Protein AF-A0A522C0I6-F1 (afdb_monomer_lite)

Sequence (60 aa):
AIYMREAGIEHVWQLEGGILQYFEDAGGRHYHGNCFVFDERRTLDDTLSAQPEGQHKLPE

Secondary structure (DSSP, 8-state):
-HHHHHTT-SS----TTHHHHHHHHHTTTT--S-EE-SSTT-EE-TTS-B--TT------

Structure (mmCIF, N/CA/C/O backbone):
data_AF-A0A522C0I6-F1
#
_entry.id   AF-A0A522C0I6-F1
#
loop_
_atom_site.group_PDB
_atom_site.id
_atom_site.type_symbol
_atom_site.label_atom_id
_atom_site.label_alt_id
_atom_site.label_comp_id
_atom_site.label_asym_id
_atom_site.label_entity_id
_atom_site.label_seq_id
_atom_site.pdbx_PDB_ins_code
_atom_site.Cartn_x
_atom_site.Cartn_y
_atom_site.Cartn_z
_atom_site.occupancy
_atom_site.B_iso_or_equiv
_atom_site.auth_seq_id
_atom_site.auth_comp_id
_atom_site.auth_asym_id
_atom_site.auth_atom_id
_atom_site.pdbx_PDB_model_num
ATOM 1 N N . ALA A 1 1 ? -12.458 -0.472 5.910 1.00 89.06 1 ALA A N 1
ATOM 2 C CA . ALA A 1 1 ? -12.689 -1.208 7.175 1.00 89.06 1 ALA A CA 1
ATOM 3 C C . ALA A 1 1 ? -13.564 -0.448 8.175 1.00 89.06 1 ALA A C 1
ATOM 5 O O . ALA A 1 1 ? -14.449 -1.064 8.750 1.00 89.06 1 ALA A O 1
ATOM 6 N N . ILE A 1 2 ? -13.351 0.860 8.377 1.00 93.19 2 ILE A N 1
ATOM 7 C CA . ILE A 1 2 ? -14.032 1.670 9.411 1.00 93.19 2 ILE A CA 1
ATOM 8 C C . ILE A 1 2 ? -15.561 1.532 9.374 1.00 93.19 2 ILE A C 1
ATOM 10 O O . ILE A 1 2 ? -16.136 1.054 10.343 1.00 93.19 2 ILE A O 1
ATOM 14 N N . TYR A 1 3 ? -16.189 1.819 8.230 1.00 96.69 3 TYR A N 1
ATOM 15 C CA . TYR A 1 3 ? -17.646 1.707 8.071 1.00 96.69 3 TYR A CA 1
ATOM 16 C C . TYR A 1 3 ? -18.200 0.323 8.457 1.00 96.69 3 TYR A C 1
ATOM 18 O O . TYR A 1 3 ? -19.205 0.210 9.147 1.00 96.69 3 TYR A O 1
ATOM 26 N N . MET A 1 4 ? -17.518 -0.754 8.054 1.00 97.12 4 MET A N 1
ATOM 27 C CA . MET A 1 4 ? -17.941 -2.122 8.380 1.00 97.12 4 MET A CA 1
ATOM 28 C C . MET A 1 4 ? -17.813 -2.437 9.877 1.00 97.12 4 MET A C 1
ATOM 30 O O . MET A 1 4 ? -18.638 -3.163 10.421 1.00 97.12 4 MET A O 1
ATOM 34 N N . ARG A 1 5 ? -16.801 -1.876 10.551 1.00 95.25 5 ARG A N 1
ATOM 35 C CA . ARG A 1 5 ? -16.645 -2.001 12.008 1.00 95.25 5 ARG A CA 1
ATOM 36 C C . ARG A 1 5 ? -17.762 -1.262 12.743 1.00 95.25 5 ARG A C 1
ATOM 38 O O . ARG A 1 5 ? -18.316 -1.801 13.691 1.00 95.25 5 ARG A O 1
ATOM 45 N N . GLU A 1 6 ? -18.121 -0.065 12.285 1.00 96.69 6 GLU A N 1
ATOM 46 C CA . GLU A 1 6 ? -19.250 0.708 12.830 1.00 96.69 6 GLU A CA 1
ATOM 47 C C . GLU A 1 6 ? -20.592 -0.005 12.615 1.00 96.69 6 GLU A C 1
ATOM 49 O O . GLU A 1 6 ? -21.473 0.070 13.467 1.00 96.69 6 GLU A O 1
ATOM 54 N N . ALA A 1 7 ? -20.721 -0.759 11.520 1.00 97.69 7 ALA A N 1
ATOM 55 C CA . ALA A 1 7 ? -21.866 -1.624 11.246 1.00 97.69 7 ALA A CA 1
ATOM 56 C C . ALA A 1 7 ? -21.887 -2.932 12.073 1.00 97.69 7 ALA A C 1
ATOM 58 O O . ALA A 1 7 ? -22.799 -3.739 11.902 1.00 97.69 7 ALA A O 1
ATOM 59 N N . GLY A 1 8 ? -20.910 -3.158 12.961 1.00 97.44 8 GLY A N 1
ATOM 60 C CA . GLY A 1 8 ? -20.871 -4.307 13.872 1.00 97.44 8 GLY A CA 1
ATOM 61 C C . GLY A 1 8 ? -20.236 -5.582 13.307 1.00 97.44 8 GLY A C 1
ATOM 62 O O . GLY A 1 8 ? -20.390 -6.643 13.902 1.00 97.44 8 GLY A O 1
ATOM 63 N N . ILE A 1 9 ? -19.518 -5.520 12.179 1.00 97.69 9 ILE A N 1
ATOM 64 C CA . ILE A 1 9 ? -18.807 -6.691 11.643 1.00 97.69 9 ILE A CA 1
ATOM 65 C C . ILE A 1 9 ? -17.500 -6.898 12.426 1.00 97.69 9 ILE A C 1
ATOM 67 O O . ILE A 1 9 ? -16.600 -6.058 12.381 1.00 97.69 9 ILE A O 1
ATOM 71 N N . GLU A 1 10 ? -17.388 -8.030 13.126 1.00 95.38 10 GLU A N 1
ATOM 72 C CA . GLU A 1 10 ? -16.312 -8.290 14.099 1.00 95.38 10 GLU A CA 1
ATOM 73 C C . GLU A 1 10 ? -14.932 -8.531 1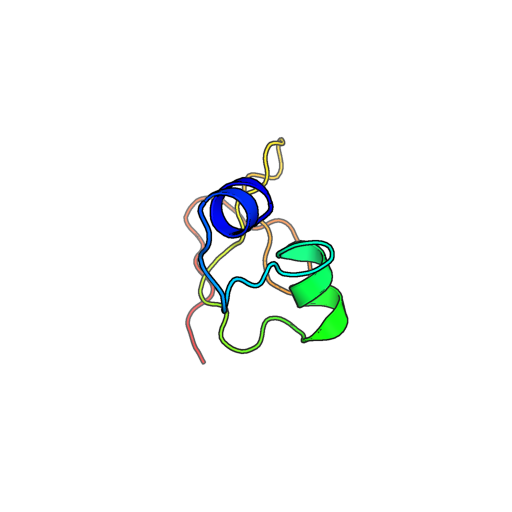3.464 1.00 95.38 10 GLU A C 1
ATOM 75 O O . GLU A 1 10 ? -13.918 -8.033 13.953 1.00 95.38 10 GLU A O 1
ATOM 80 N N . HIS A 1 11 ? -14.870 -9.271 12.354 1.00 96.56 11 HIS A N 1
ATOM 81 C CA . HIS A 1 11 ? -13.609 -9.716 11.748 1.00 96.56 11 HIS A CA 1
ATOM 82 C C . HIS A 1 11 ? -13.318 -9.004 10.426 1.00 96.56 11 HIS A C 1
ATOM 84 O O . HIS A 1 11 ? -13.309 -9.610 9.355 1.00 96.56 11 HIS A O 1
ATOM 90 N N . VAL A 1 12 ? -13.072 -7.698 10.506 1.00 97.00 12 VAL A N 1
ATOM 91 C CA . VAL A 1 12 ? -12.741 -6.856 9.349 1.00 97.00 12 VAL A CA 1
ATOM 92 C C . VAL A 1 12 ? -11.312 -6.351 9.458 1.00 97.00 12 VAL A C 1
ATOM 94 O O . VAL A 1 12 ? -10.955 -5.678 10.422 1.00 97.00 12 VAL A O 1
ATOM 97 N N . TRP A 1 13 ? -10.530 -6.594 8.411 1.00 95.69 13 TRP A N 1
ATOM 98 C CA . TRP A 1 13 ? -9.121 -6.221 8.336 1.00 95.69 13 TRP A CA 1
ATOM 99 C C . TRP A 1 13 ? -8.869 -5.331 7.117 1.00 95.69 13 TRP A C 1
ATOM 101 O O . TRP A 1 13 ? -9.592 -5.402 6.121 1.00 95.69 13 TRP A O 1
ATOM 111 N N . GLN A 1 14 ? -7.858 -4.469 7.202 1.00 95.88 14 GLN A N 1
ATOM 112 C CA . GLN A 1 14 ? -7.332 -3.709 6.067 1.00 95.88 14 GLN A CA 1
ATOM 113 C C . GLN A 1 14 ? -5.827 -3.937 5.982 1.00 95.88 14 GLN A C 1
ATOM 115 O O . GLN A 1 14 ? -5.178 -4.075 7.017 1.00 95.88 14 GLN A O 1
ATOM 120 N N . LEU A 1 15 ? -5.284 -3.961 4.766 1.00 95.69 15 LEU A N 1
ATOM 121 C CA . LEU A 1 15 ? -3.838 -3.926 4.578 1.00 95.69 15 LEU A CA 1
ATOM 122 C C . LEU A 1 15 ? -3.331 -2.542 4.974 1.00 95.69 15 LEU A C 1
ATOM 124 O O . LEU A 1 15 ? -3.775 -1.537 4.414 1.00 95.69 15 LEU A O 1
ATOM 128 N N . GLU A 1 16 ? -2.421 -2.500 5.939 1.00 95.38 16 GLU A N 1
ATOM 129 C CA . GLU A 1 16 ? -1.727 -1.269 6.301 1.00 95.38 16 GLU A CA 1
ATOM 130 C C . GLU A 1 16 ? -0.820 -0.843 5.141 1.00 95.38 16 GLU A C 1
ATOM 132 O O . GLU A 1 16 ? -0.155 -1.682 4.540 1.00 95.38 16 GLU A O 1
ATOM 137 N N . GLY A 1 17 ? -0.869 0.432 4.746 1.00 96.00 17 GLY A N 1
ATOM 138 C CA . GLY A 1 17 ? -0.152 0.929 3.559 1.00 96.00 17 GLY A CA 1
ATOM 139 C C . GLY A 1 17 ? -0.681 0.419 2.204 1.00 96.00 17 GLY A C 1
ATOM 140 O O . GLY A 1 17 ? -0.219 0.855 1.149 1.00 96.00 17 GLY A O 1
ATOM 141 N N . GLY A 1 18 ? -1.695 -0.453 2.200 1.00 96.38 18 GLY A N 1
ATOM 142 C CA . GLY A 1 18 ? -2.316 -0.975 0.986 1.00 96.38 18 GLY A CA 1
ATOM 143 C C . GLY A 1 18 ? -1.405 -1.892 0.160 1.00 96.38 18 GLY A C 1
ATOM 144 O O . GLY A 1 18 ? -0.471 -2.513 0.656 1.00 96.38 18 GLY A O 1
ATOM 145 N N . ILE A 1 19 ? -1.722 -2.010 -1.129 1.00 96.75 19 ILE A N 1
ATOM 146 C CA . ILE A 1 19 ? -1.091 -2.977 -2.039 1.00 96.75 19 ILE A CA 1
ATOM 147 C C . ILE A 1 19 ? 0.375 -2.662 -2.378 1.00 96.75 19 ILE A C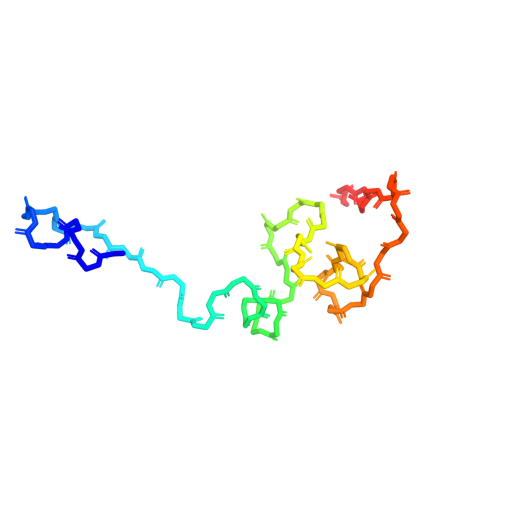 1
ATOM 149 O O . ILE A 1 19 ? 1.154 -3.584 -2.583 1.00 96.75 19 ILE A O 1
ATOM 153 N N . LEU A 1 20 ? 0.775 -1.388 -2.411 1.00 96.44 20 LEU A N 1
ATOM 154 C CA . LEU A 1 20 ? 2.165 -1.034 -2.720 1.00 96.44 20 LEU A CA 1
ATOM 155 C C . LEU A 1 20 ? 3.090 -1.376 -1.548 1.00 96.44 20 LEU A C 1
ATOM 157 O O . LEU A 1 20 ? 4.115 -2.012 -1.763 1.00 96.44 20 LEU A O 1
ATOM 161 N N . GLN A 1 21 ? 2.670 -1.077 -0.312 1.00 97.25 21 GLN A N 1
ATOM 162 C CA . GLN A 1 21 ? 3.404 -1.511 0.882 1.00 97.25 21 GLN A CA 1
ATOM 163 C C . GLN A 1 21 ? 3.481 -3.042 0.963 1.00 97.25 21 GLN A C 1
ATOM 165 O O . GLN A 1 21 ? 4.510 -3.599 1.328 1.00 97.25 21 GLN A O 1
ATOM 170 N N . TYR A 1 22 ? 2.421 -3.746 0.555 1.00 97.50 22 TYR A N 1
ATOM 171 C CA . TYR A 1 22 ? 2.446 -5.206 0.475 1.00 97.50 22 TYR A CA 1
ATOM 172 C C . TYR A 1 22 ? 3.555 -5.737 -0.451 1.00 97.50 22 TYR A C 1
ATOM 174 O O . TYR A 1 22 ? 4.186 -6.746 -0.138 1.00 97.50 22 TYR A O 1
ATOM 182 N N . PHE A 1 23 ? 3.813 -5.077 -1.581 1.00 96.75 23 PHE A N 1
ATOM 183 C CA . PHE A 1 23 ? 4.910 -5.455 -2.474 1.00 96.75 23 PHE A CA 1
ATOM 184 C C . PHE A 1 23 ? 6.279 -5.238 -1.832 1.00 96.75 23 PHE A C 1
ATOM 186 O O . PHE A 1 23 ? 7.132 -6.116 -1.932 1.00 96.75 23 PHE A O 1
ATOM 193 N N . GLU A 1 24 ? 6.457 -4.134 -1.110 1.00 96.38 24 GLU A N 1
ATOM 194 C CA . GLU A 1 24 ? 7.692 -3.841 -0.374 1.00 96.38 24 GLU A CA 1
ATOM 195 C C . GLU A 1 24 ? 7.960 -4.868 0.737 1.00 96.38 24 GLU A C 1
ATOM 197 O O . GLU A 1 24 ? 9.071 -5.385 0.854 1.00 96.38 24 GLU A O 1
ATOM 202 N N . ASP A 1 25 ? 6.933 -5.208 1.519 1.00 96.62 25 ASP A N 1
ATOM 203 C CA . ASP A 1 25 ? 7.086 -6.027 2.724 1.00 96.62 25 ASP A CA 1
ATOM 204 C C . ASP A 1 25 ? 7.060 -7.537 2.432 1.00 96.62 25 ASP A C 1
ATOM 206 O O . ASP A 1 25 ? 7.732 -8.326 3.103 1.00 96.62 25 ASP A O 1
ATOM 210 N N . ALA A 1 26 ? 6.255 -7.963 1.452 1.00 94.38 26 ALA A N 1
ATOM 211 C CA . ALA A 1 26 ? 5.970 -9.373 1.171 1.00 94.38 26 ALA A CA 1
ATOM 212 C C . ALA A 1 26 ? 6.388 -9.836 -0.235 1.00 94.38 26 ALA A C 1
ATOM 214 O O . ALA A 1 26 ? 6.208 -11.018 -0.556 1.00 94.38 26 ALA A O 1
ATOM 215 N N . GLY A 1 27 ? 6.938 -8.946 -1.070 1.00 91.19 27 GLY A N 1
ATOM 216 C CA . GLY A 1 27 ? 7.474 -9.282 -2.392 1.00 91.19 27 GLY A CA 1
ATOM 217 C C . GLY A 1 27 ? 6.428 -9.811 -3.375 1.00 91.19 27 GLY A C 1
ATOM 218 O O . GLY A 1 27 ? 6.739 -10.689 -4.172 1.00 91.19 27 GLY A O 1
ATOM 219 N N . GLY A 1 28 ? 5.168 -9.371 -3.260 1.00 91.56 28 GLY A N 1
ATOM 220 C CA . GLY A 1 28 ? 4.099 -9.753 -4.194 1.00 91.56 28 GLY A CA 1
ATOM 221 C C . GLY A 1 28 ? 3.589 -11.189 -4.070 1.00 91.56 28 GLY A C 1
ATOM 222 O O . GLY A 1 28 ? 2.870 -11.660 -4.950 1.00 91.56 28 GLY A O 1
ATOM 223 N N . ARG A 1 29 ? 3.919 -11.907 -2.989 1.00 92.81 29 ARG A N 1
ATOM 224 C CA . ARG A 1 29 ? 3.448 -13.285 -2.781 1.00 92.81 29 ARG A CA 1
ATOM 225 C C . ARG A 1 29 ? 1.925 -13.377 -2.954 1.00 92.81 29 ARG A C 1
ATOM 227 O O . ARG A 1 29 ? 1.187 -12.559 -2.434 1.00 92.81 29 ARG A O 1
ATOM 234 N N . HIS A 1 30 ? 1.430 -14.381 -3.673 1.00 92.56 30 HIS A N 1
ATOM 235 C CA . HIS A 1 30 ? -0.014 -14.567 -3.915 1.00 92.56 30 HIS A CA 1
ATOM 236 C C . HIS A 1 30 ? -0.722 -13.416 -4.661 1.00 92.56 30 HIS A C 1
ATOM 238 O O . HIS A 1 30 ? -1.948 -13.438 -4.781 1.00 92.56 30 HIS A O 1
ATOM 244 N N . TYR A 1 31 ? 0.014 -12.432 -5.180 1.00 92.38 31 TYR A N 1
ATOM 245 C CA . TYR A 1 31 ? -0.516 -11.425 -6.084 1.00 92.38 31 TYR A CA 1
ATOM 246 C C . TYR A 1 31 ? -0.304 -11.870 -7.533 1.00 92.38 31 TYR A C 1
ATOM 248 O O . TYR A 1 31 ? 0.771 -12.341 -7.899 1.00 92.38 31 TYR A O 1
ATOM 256 N N . HIS A 1 32 ? -1.332 -11.724 -8.368 1.00 90.75 32 HIS A N 1
ATOM 257 C CA . HIS A 1 32 ? -1.283 -12.121 -9.772 1.00 90.75 32 HIS A CA 1
ATOM 258 C C . HIS A 1 32 ? -1.672 -10.945 -10.663 1.00 90.75 32 HIS A C 1
ATOM 260 O O . HIS A 1 32 ? -2.731 -10.343 -10.481 1.00 90.75 32 HIS A O 1
ATOM 266 N N . GLY A 1 33 ? -0.816 -10.659 -11.643 1.00 90.12 33 GLY A N 1
ATOM 267 C CA . GLY A 1 33 ? -0.983 -9.552 -12.576 1.00 90.12 33 GLY A CA 1
ATOM 268 C C . GLY A 1 33 ? -0.292 -8.270 -12.147 1.00 90.12 33 GLY A C 1
ATOM 269 O O . GLY A 1 33 ? 0.709 -8.311 -11.436 1.00 90.12 33 GLY A O 1
ATOM 270 N N . ASN A 1 34 ? -0.815 -7.141 -12.625 1.00 93.12 34 ASN A N 1
ATOM 271 C CA . ASN A 1 34 ? -0.233 -5.822 -12.388 1.00 93.12 34 ASN A CA 1
ATOM 272 C C . ASN A 1 34 ? -1.170 -4.961 -11.532 1.00 93.12 34 ASN A C 1
ATOM 274 O O . ASN A 1 34 ? -2.392 -4.975 -11.709 1.00 93.12 34 ASN A O 1
ATOM 278 N N . CYS A 1 35 ? -0.585 -4.143 -10.660 1.00 94.62 35 CYS A N 1
ATOM 279 C CA . CYS A 1 35 ? -1.299 -3.193 -9.822 1.00 94.62 35 CYS A CA 1
ATOM 280 C C . CYS A 1 35 ? -1.593 -1.911 -10.589 1.00 94.62 35 CYS A C 1
ATOM 282 O O . CYS A 1 35 ? -0.680 -1.172 -10.950 1.00 94.62 35 CYS A O 1
ATOM 284 N N . PHE A 1 36 ? -2.871 -1.612 -10.799 1.00 94.19 36 PHE A N 1
ATOM 285 C CA . PHE A 1 36 ? -3.279 -0.349 -11.400 1.00 94.19 36 PHE A CA 1
ATOM 286 C C . PHE A 1 36 ? -2.904 0.844 -10.509 1.00 94.19 36 PHE A C 1
ATOM 288 O O . PHE A 1 36 ? -3.111 0.815 -9.295 1.00 94.19 36 PHE A O 1
ATOM 295 N N . VAL A 1 37 ? -2.397 1.908 -11.127 1.00 95.81 37 VAL A N 1
ATOM 296 C CA . VAL A 1 37 ? -2.085 3.185 -10.478 1.00 95.81 37 VAL A CA 1
ATOM 297 C C . VAL A 1 37 ? -2.721 4.337 -11.250 1.00 95.81 37 VAL A C 1
ATOM 299 O O . VAL A 1 37 ? -2.818 4.318 -12.476 1.00 95.81 37 VAL A O 1
ATOM 302 N N . PHE A 1 38 ? -3.173 5.357 -10.524 1.00 95.88 38 PHE A N 1
ATOM 303 C CA . PHE A 1 38 ? -3.905 6.499 -11.081 1.00 95.88 38 PHE A CA 1
ATOM 304 C C . PHE A 1 38 ? -2.960 7.604 -11.567 1.00 95.88 38 PHE A C 1
ATOM 306 O O . PHE A 1 38 ? -3.078 8.762 -11.176 1.00 95.88 38 PHE A O 1
ATOM 313 N N . ASP A 1 39 ? -2.016 7.230 -12.424 1.00 95.25 39 ASP A N 1
ATOM 314 C CA . ASP A 1 39 ? -1.102 8.144 -13.103 1.00 95.25 39 ASP A CA 1
ATOM 315 C C . ASP A 1 39 ? -0.687 7.585 -14.476 1.00 95.25 39 ASP A C 1
ATOM 317 O O . ASP A 1 39 ? -1.246 6.599 -14.965 1.00 95.25 39 ASP A O 1
ATOM 321 N N . GLU A 1 40 ? 0.268 8.244 -15.130 1.00 94.50 40 GLU A N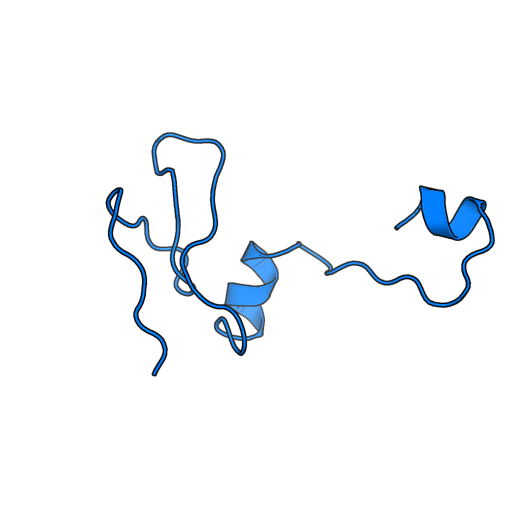 1
ATOM 322 C CA . GLU A 1 40 ? 0.734 7.904 -16.478 1.00 94.50 40 GLU A CA 1
ATOM 323 C C . GLU A 1 40 ? 1.344 6.502 -16.590 1.00 94.50 40 GLU A C 1
ATOM 325 O O . GLU A 1 40 ? 1.340 5.929 -17.677 1.00 94.50 40 GLU A O 1
ATOM 330 N N . ARG A 1 41 ? 1.821 5.913 -15.487 1.00 93.81 41 ARG A N 1
ATOM 331 C CA . ARG A 1 41 ? 2.398 4.561 -15.485 1.00 93.81 41 ARG A CA 1
ATOM 332 C C . ARG A 1 41 ? 1.347 3.493 -15.749 1.00 93.81 41 ARG A C 1
ATOM 334 O O . ARG A 1 41 ? 1.712 2.415 -16.204 1.00 93.81 41 ARG A O 1
ATOM 341 N N . ARG A 1 42 ? 0.065 3.786 -15.473 1.00 93.88 42 ARG A N 1
ATOM 342 C CA . ARG A 1 42 ? -1.109 2.897 -15.580 1.00 93.88 42 ARG A CA 1
ATOM 343 C C . ARG A 1 42 ? -1.058 1.667 -14.679 1.00 93.88 42 ARG A C 1
ATOM 345 O O . ARG A 1 42 ? -2.006 1.433 -13.937 1.00 93.88 42 ARG A O 1
ATOM 352 N N . THR A 1 43 ? 0.008 0.871 -14.739 1.00 95.44 43 THR A N 1
ATOM 353 C CA . THR A 1 43 ? 0.177 -0.348 -13.946 1.00 95.44 43 THR A CA 1
ATOM 354 C C . THR A 1 43 ? 1.618 -0.542 -13.472 1.00 95.44 43 THR A C 1
ATOM 356 O O . THR A 1 43 ? 2.556 -0.153 -14.166 1.00 95.44 43 THR A O 1
ATOM 359 N N . LEU A 1 44 ? 1.789 -1.157 -12.301 1.00 94.75 44 LEU A N 1
ATOM 360 C CA . LEU A 1 44 ? 3.070 -1.570 -11.722 1.00 94.75 44 LEU A CA 1
ATOM 361 C C . LEU A 1 44 ? 3.113 -3.093 -11.536 1.00 94.75 44 LEU A C 1
ATOM 363 O O . LEU A 1 44 ? 2.075 -3.706 -11.283 1.00 94.75 44 LEU A O 1
ATOM 367 N N . ASP A 1 45 ? 4.297 -3.694 -11.605 1.00 94.25 45 ASP A N 1
ATOM 368 C CA . ASP A 1 45 ? 4.525 -5.047 -11.083 1.00 94.25 45 ASP A CA 1
ATOM 369 C C . ASP A 1 45 ? 4.804 -5.034 -9.565 1.00 94.25 45 ASP A C 1
ATOM 371 O O . ASP A 1 45 ? 4.781 -3.989 -8.909 1.00 94.25 45 ASP A O 1
ATOM 375 N N . ASP A 1 46 ? 5.074 -6.212 -9.001 1.00 94.75 46 ASP A N 1
ATOM 376 C CA . ASP A 1 46 ? 5.431 -6.396 -7.589 1.00 94.75 46 ASP A CA 1
ATOM 377 C C . ASP A 1 46 ? 6.830 -5.879 -7.218 1.00 94.75 46 ASP A C 1
ATOM 379 O O . ASP A 1 46 ? 7.193 -5.875 -6.045 1.00 94.75 46 ASP A O 1
ATOM 383 N N . THR A 1 47 ? 7.603 -5.391 -8.188 1.00 95.06 47 THR A N 1
ATOM 384 C CA . THR A 1 47 ? 8.851 -4.648 -7.956 1.00 95.06 47 THR A CA 1
ATOM 385 C C . THR A 1 47 ? 8.639 -3.135 -7.995 1.00 95.06 47 THR A C 1
ATOM 387 O O . THR A 1 47 ? 9.606 -2.377 -7.947 1.00 95.06 47 THR A O 1
ATOM 390 N N . LEU A 1 48 ? 7.378 -2.688 -8.082 1.00 95.25 48 LEU A N 1
ATOM 391 C CA . LEU A 1 48 ? 6.975 -1.289 -8.248 1.00 95.25 48 LEU A CA 1
ATOM 392 C C . LEU A 1 48 ? 7.447 -0.666 -9.575 1.00 95.25 48 LEU A C 1
ATOM 394 O O . LEU A 1 48 ? 7.475 0.561 -9.717 1.00 95.25 48 LEU A O 1
ATOM 398 N N . SER A 1 49 ? 7.768 -1.499 -10.568 1.00 95.50 49 SER A N 1
ATOM 399 C CA . SER A 1 49 ? 8.200 -1.068 -11.898 1.00 95.50 49 SER A CA 1
ATOM 400 C C . SER A 1 49 ? 7.006 -0.934 -12.838 1.00 95.50 49 SER A C 1
ATOM 402 O O . SER A 1 49 ? 6.137 -1.806 -12.884 1.00 95.50 49 SER A O 1
ATOM 404 N N . ALA A 1 50 ? 6.966 0.152 -13.614 1.00 95.31 50 ALA A N 1
ATOM 405 C CA . ALA A 1 50 ? 5.901 0.392 -14.586 1.00 95.31 50 ALA A CA 1
ATOM 406 C C . ALA A 1 50 ? 5.862 -0.700 -15.665 1.00 95.31 50 ALA A C 1
ATOM 408 O O . ALA A 1 50 ? 6.896 -1.042 -16.238 1.00 95.31 50 ALA A O 1
ATOM 409 N N . GLN A 1 51 ? 4.663 -1.206 -15.958 1.00 91.56 51 GLN A N 1
ATOM 410 C CA . GLN A 1 51 ? 4.444 -2.242 -16.967 1.00 91.56 51 GLN A CA 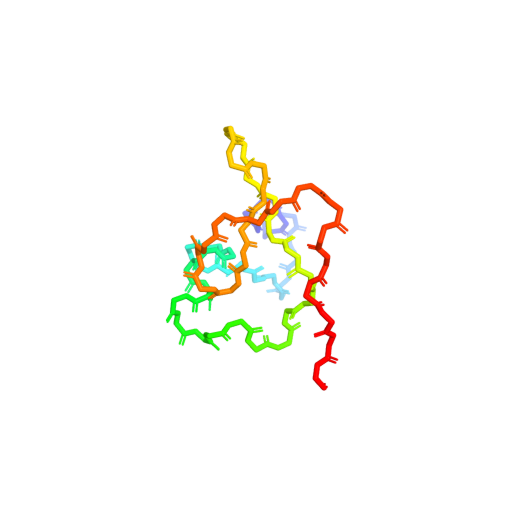1
ATOM 411 C C . GLN A 1 51 ? 3.717 -1.676 -18.196 1.00 91.56 51 GLN A C 1
ATO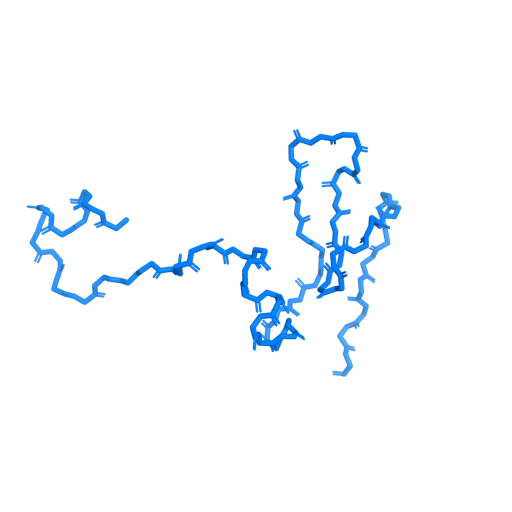M 413 O O . GLN A 1 51 ? 2.769 -0.900 -18.032 1.00 91.56 51 GLN A O 1
ATOM 418 N N . PRO A 1 52 ? 4.109 -2.068 -19.424 1.00 81.50 52 PRO A N 1
ATOM 419 C CA . PRO A 1 52 ? 3.388 -1.704 -20.641 1.00 81.50 52 PRO A CA 1
ATOM 420 C C . PRO A 1 52 ? 1.934 -2.194 -20.628 1.00 81.50 52 PRO A C 1
ATOM 422 O O . PRO A 1 52 ? 1.626 -3.274 -20.114 1.00 81.50 52 PRO A O 1
ATOM 425 N N . GLU A 1 53 ? 1.032 -1.430 -21.250 1.00 70.38 53 GLU A N 1
ATOM 426 C CA . GLU A 1 53 ? -0.364 -1.845 -21.417 1.00 70.38 53 GLU A CA 1
ATOM 427 C C . GLU A 1 53 ? -0.442 -3.200 -22.154 1.00 70.38 53 GLU A C 1
ATOM 429 O O . GLU A 1 53 ? 0.164 -3.394 -23.206 1.00 70.38 53 GLU A O 1
ATOM 434 N N . GLY A 1 54 ? -1.189 -4.156 -21.588 1.00 67.50 54 GLY A N 1
ATOM 435 C CA . GLY A 1 54 ? -1.383 -5.493 -22.166 1.00 67.50 54 GLY A CA 1
ATOM 436 C C . GLY A 1 54 ? -0.338 -6.546 -21.776 1.00 67.50 54 GLY A C 1
ATOM 437 O O . GLY A 1 54 ? -0.500 -7.709 -22.145 1.00 67.50 54 GLY A O 1
ATOM 438 N N . GLN A 1 55 ? 0.689 -6.191 -20.999 1.00 66.94 55 GLN A N 1
ATOM 439 C CA . GLN A 1 55 ? 1.682 -7.146 -20.511 1.00 66.94 55 GLN A CA 1
ATOM 440 C C . GLN A 1 55 ? 1.310 -7.637 -19.108 1.00 66.94 55 GLN A C 1
ATOM 442 O O . GLN A 1 55 ? 1.463 -6.916 -18.131 1.00 66.94 55 GLN A O 1
ATOM 447 N N . HIS A 1 56 ? 0.788 -8.859 -19.000 1.00 65.06 56 HIS A N 1
ATOM 448 C CA . HIS A 1 56 ? 0.489 -9.497 -17.714 1.00 65.06 56 HIS A CA 1
ATOM 449 C C . HIS A 1 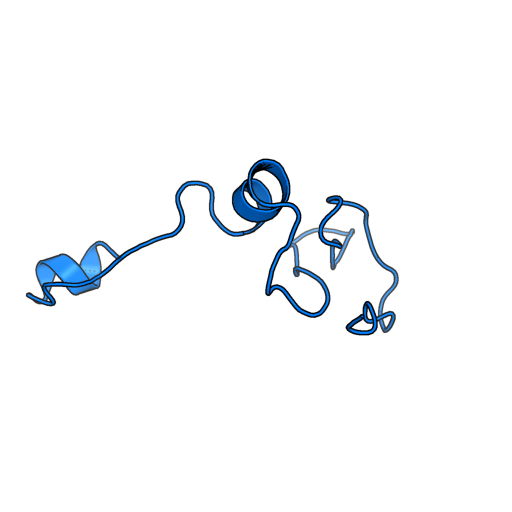56 ? 1.697 -10.321 -17.258 1.00 65.06 56 HIS A C 1
ATOM 451 O O . HIS A 1 56 ? 2.196 -11.138 -18.037 1.00 65.06 56 HIS A O 1
ATOM 457 N N . LYS A 1 57 ? 2.138 -10.163 -16.003 1.00 65.75 57 LYS A N 1
ATOM 458 C CA . LYS A 1 57 ? 3.080 -11.111 -15.393 1.00 65.75 57 LYS A CA 1
ATOM 459 C C . LYS A 1 57 ? 2.433 -12.503 -15.408 1.00 65.75 57 LYS A C 1
ATOM 461 O O . LYS A 1 57 ? 1.371 -12.698 -14.814 1.00 65.75 57 LYS A O 1
ATOM 466 N N . LEU A 1 58 ? 3.030 -13.440 -16.149 1.00 62.16 58 LEU A N 1
ATOM 467 C CA . LEU A 1 58 ? 2.600 -14.838 -16.142 1.00 62.16 58 LEU A CA 1
ATOM 468 C C . LEU A 1 58 ? 2.814 -15.393 -14.724 1.00 62.16 58 LEU A C 1
ATOM 470 O O . LEU A 1 58 ? 3.856 -15.103 -14.133 1.00 62.16 58 LEU A O 1
ATOM 474 N N . PRO A 1 59 ? 1.854 -16.139 -14.156 1.00 63.38 59 PRO A N 1
ATOM 475 C CA . PRO A 1 59 ? 2.088 -16.826 -12.892 1.00 63.38 59 PRO A CA 1
ATOM 476 C C . PRO A 1 59 ? 3.225 -17.849 -13.066 1.00 63.38 59 PRO A C 1
ATOM 478 O O . PRO A 1 59 ? 3.258 -18.543 -14.084 1.00 63.38 59 PRO A O 1
ATOM 481 N N . GLU A 1 60 ? 4.149 -17.901 -12.099 1.00 60.81 60 GLU A N 1
ATOM 482 C CA . GLU A 1 60 ? 5.166 -18.963 -11.984 1.00 60.81 60 GLU A CA 1
ATOM 483 C C . GLU A 1 60 ? 4.555 -20.295 -11.529 1.00 60.81 60 GLU A C 1
ATOM 485 O O . GLU A 1 60 ? 3.624 -20.268 -10.686 1.00 60.81 60 GLU A O 1
#

Radius of gyration: 14.51 Å; chains: 1; bounding box: 31×27×36 Å

Foldseek 3Di:
DVVVVVVVDDDDDDDDVHDLVCLVPPVQPPNWWWDADPDPLRTADSVRHRDDPPDTDDDD

pLDDT: mean 90.74, std 10.37, range [60.81, 97.69]